Protein AF-A0AAN7SK79-F1 (afdb_monomer)

Secondary structure (DSSP, 8-state):
--------------S---SS-S-S-----S----TTGGG--HHHHHHHHHHHHHHHGGG-TT-HHHHHHHHHHHHHHTTT---HHHHHHHHHHHHHHHHHHHHHHHHHHHHHHHHHH--

Mean predicted aligned error: 14.05 Å

Foldseek 3Di:
DDDDDDDDDDDDDDDDDPDDDDDPPPPPPPDPPPVVPPDDDLVNLVVVLLVLQLVLLCPPPVHSVVSNVVSVVVCVVCVPPPDPVVSVVVSVVSVVVSVVSVVVVVVVVVVVVCVVPVD

Solvent-accessible surface area (backbone atoms only — not comparable to full-atom values): 7820 Å² total; per-residue (Å²): 139,81,92,84,84,84,86,82,87,81,88,89,84,84,84,87,84,81,85,84,81,84,77,89,75,76,74,76,81,66,78,76,70,68,90,74,63,90,76,64,49,73,68,56,51,53,53,50,52,53,52,51,51,58,60,65,32,61,79,37,90,88,39,41,67,59,47,52,52,53,52,51,52,57,54,60,74,53,66,85,67,80,54,68,68,60,50,50,54,52,50,55,51,50,56,50,52,52,51,52,54,52,50,51,51,52,51,53,51,50,56,55,51,50,66,72,74,68,117

pLDDT: mean 77.26, std 23.12, range [34.81, 97.0]

Structure (mmCIF, N/CA/C/O backbone):
data_AF-A0AAN7SK79-F1
#
_entry.id   AF-A0AAN7SK79-F1
#
loop_
_atom_site.group_PDB
_atom_site.id
_atom_site.type_symbol
_atom_site.label_atom_id
_atom_site.label_alt_id
_atom_site.label_comp_id
_atom_site.label_asym_id
_atom_site.label_entity_id
_atom_site.label_seq_id
_atom_site.pdbx_PDB_ins_code
_atom_site.Cartn_x
_atom_site.Cartn_y
_atom_site.Cartn_z
_atom_site.occupancy
_atom_site.B_iso_or_equiv
_atom_site.auth_seq_id
_atom_site.auth_comp_id
_atom_site.auth_asym_id
_atom_site.auth_atom_id
_atom_site.pdbx_PDB_model_num
ATOM 1 N N . MET A 1 1 ? 77.925 -2.998 3.442 1.00 38.41 1 MET A N 1
ATOM 2 C CA . MET A 1 1 ? 78.112 -1.979 4.506 1.00 38.41 1 MET A CA 1
ATOM 3 C C . MET A 1 1 ? 77.510 -0.685 3.973 1.00 38.41 1 MET A C 1
ATOM 5 O O . MET A 1 1 ? 77.890 -0.319 2.880 1.00 38.41 1 MET A O 1
ATOM 9 N N . LYS A 1 2 ? 76.540 0.014 4.558 1.00 40.06 2 LYS A N 1
ATOM 10 C CA . LYS A 1 2 ? 75.972 0.065 5.908 1.00 40.06 2 LYS A CA 1
ATOM 11 C C . LYS A 1 2 ? 74.471 0.361 5.774 1.00 40.06 2 LYS A C 1
ATOM 13 O O . LYS A 1 2 ? 74.083 1.243 5.019 1.00 40.06 2 LYS A O 1
ATOM 18 N N . LEU A 1 3 ? 73.669 -0.370 6.539 1.00 39.38 3 LEU A N 1
ATOM 19 C CA . LEU A 1 3 ? 72.366 0.079 7.021 1.00 39.38 3 LEU A CA 1
ATOM 20 C C . LEU A 1 3 ? 72.603 1.091 8.149 1.00 39.38 3 LEU A C 1
ATOM 22 O O . LEU A 1 3 ? 73.358 0.773 9.063 1.00 39.38 3 LEU A O 1
ATOM 26 N N . SER A 1 4 ? 71.965 2.260 8.080 1.00 38.22 4 SER A N 1
ATOM 27 C CA . SER A 1 4 ? 71.553 3.149 9.192 1.00 38.22 4 SER A CA 1
ATOM 28 C C . SER A 1 4 ? 71.163 4.491 8.557 1.00 38.22 4 SER A C 1
ATOM 30 O O . SER A 1 4 ? 71.870 4.944 7.668 1.00 38.22 4 SER A O 1
ATOM 32 N N . SER A 1 5 ? 70.147 5.260 8.918 1.00 45.03 5 SER A N 1
ATOM 33 C CA . SER A 1 5 ? 69.174 5.248 10.006 1.00 45.03 5 SER A CA 1
ATOM 34 C C . SER A 1 5 ? 68.442 6.585 9.860 1.00 45.03 5 SER A C 1
ATOM 36 O O . SER A 1 5 ? 69.101 7.623 9.892 1.00 45.03 5 SER A O 1
ATOM 38 N N . CYS A 1 6 ? 67.120 6.604 9.732 1.00 37.25 6 CYS A N 1
ATOM 39 C CA . CYS A 1 6 ? 66.351 7.792 10.101 1.00 37.25 6 CYS A CA 1
ATOM 40 C C . CYS A 1 6 ? 64.912 7.392 10.412 1.00 37.25 6 CYS A C 1
ATOM 42 O O . CYS A 1 6 ? 64.090 7.145 9.536 1.00 37.25 6 CYS A O 1
ATOM 44 N N . LEU A 1 7 ? 64.664 7.264 11.710 1.00 43.97 7 LEU A N 1
ATOM 45 C CA . LEU A 1 7 ? 63.347 7.249 12.317 1.00 43.97 7 LEU A CA 1
ATOM 46 C C . LEU A 1 7 ? 62.677 8.619 12.152 1.00 43.97 7 LEU A C 1
ATOM 48 O O . LEU A 1 7 ? 63.341 9.648 12.227 1.00 43.97 7 LEU A O 1
ATOM 52 N N . LYS A 1 8 ? 61.344 8.559 12.131 1.00 44.31 8 LYS A N 1
ATOM 53 C CA . LYS A 1 8 ? 60.365 9.604 12.462 1.00 44.31 8 LYS A CA 1
ATOM 54 C C . LYS A 1 8 ? 59.951 10.593 11.366 1.00 44.31 8 LYS A C 1
ATOM 56 O O . LYS A 1 8 ? 60.620 11.562 11.056 1.00 44.31 8 LYS A O 1
ATOM 61 N N . THR A 1 9 ? 58.695 10.362 10.972 1.00 42.91 9 THR A N 1
ATOM 62 C CA . THR A 1 9 ? 57.610 11.345 10.833 1.00 42.91 9 THR A CA 1
ATOM 63 C C . THR A 1 9 ? 57.780 12.453 9.805 1.00 42.91 9 THR A C 1
ATOM 65 O O . THR A 1 9 ? 58.517 13.405 10.020 1.00 42.91 9 THR A O 1
ATOM 68 N N . GLY A 1 10 ? 56.897 12.421 8.807 1.00 38.22 10 GLY A N 1
ATOM 69 C CA . GLY A 1 10 ? 56.354 13.642 8.226 1.00 38.22 10 GLY A CA 1
ATOM 70 C C . GLY A 1 10 ? 56.562 13.775 6.726 1.00 38.22 10 GLY A C 1
ATOM 71 O O . GLY A 1 10 ? 57.662 14.026 6.264 1.00 38.22 10 GLY A O 1
ATOM 72 N N . LEU A 1 11 ? 55.435 13.715 6.013 1.00 48.31 11 LEU A N 1
ATOM 73 C CA . LEU A 1 11 ? 55.116 14.618 4.908 1.00 48.31 11 LEU A CA 1
ATOM 74 C C . LEU A 1 11 ? 56.090 14.617 3.721 1.00 48.31 11 LEU A C 1
ATOM 76 O O . LEU A 1 11 ? 56.957 15.473 3.592 1.00 48.31 11 LEU A O 1
ATOM 80 N N . CYS A 1 12 ? 55.826 13.739 2.758 1.00 34.81 12 CYS A N 1
ATOM 81 C CA . CYS A 1 12 ? 56.177 13.999 1.364 1.00 34.81 12 CYS A CA 1
ATOM 82 C C . CYS A 1 12 ? 55.006 13.554 0.480 1.00 34.81 12 CYS A C 1
ATOM 84 O O . CYS A 1 12 ? 55.015 12.473 -0.089 1.00 34.81 12 CYS A O 1
ATOM 86 N N . ASN A 1 13 ? 53.968 14.388 0.406 1.00 39.56 13 ASN A N 1
ATOM 87 C CA . ASN A 1 13 ? 53.000 14.355 -0.686 1.00 39.56 13 ASN A CA 1
ATOM 88 C C . ASN A 1 13 ? 52.929 15.768 -1.259 1.00 39.56 13 ASN A C 1
ATOM 90 O O . ASN A 1 13 ? 52.515 16.704 -0.580 1.00 39.56 13 ASN A O 1
ATOM 94 N N . SER A 1 14 ? 53.356 15.907 -2.504 1.00 39.28 14 SER A N 1
ATOM 95 C CA . SER A 1 14 ? 53.185 17.096 -3.331 1.00 39.28 14 SER A CA 1
ATOM 96 C C . SER A 1 14 ? 52.960 16.602 -4.763 1.00 39.28 14 SER A C 1
ATOM 98 O O . SER A 1 14 ? 53.493 15.548 -5.112 1.00 39.28 14 SER A O 1
ATOM 100 N N . PRO A 1 15 ? 52.307 17.363 -5.647 1.00 48.56 15 PRO A N 1
ATOM 101 C CA . PRO A 1 15 ? 51.025 18.049 -5.488 1.00 48.56 15 PRO A CA 1
ATOM 102 C C . PRO A 1 15 ? 50.084 17.661 -6.652 1.00 48.56 15 PRO A C 1
ATOM 104 O O . PRO A 1 15 ? 50.538 17.479 -7.777 1.00 48.56 15 PRO A O 1
ATOM 107 N N . GLY A 1 16 ? 48.766 17.568 -6.436 1.00 41.44 16 GLY A N 1
ATOM 108 C CA . GLY A 1 16 ? 47.865 17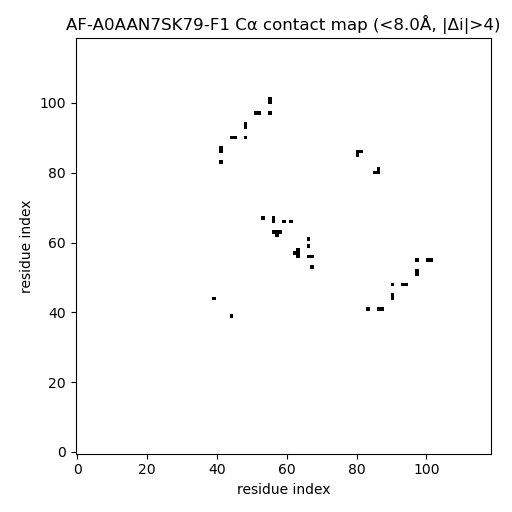.423 -7.593 1.00 41.44 16 GLY A CA 1
ATOM 109 C C . GLY A 1 16 ? 46.487 16.805 -7.404 1.00 41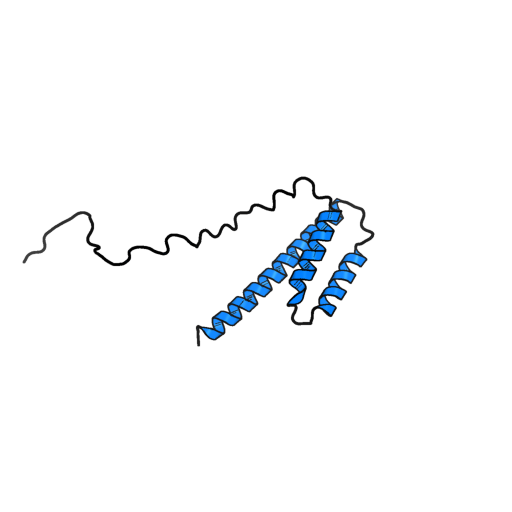.44 16 GLY A C 1
ATOM 110 O O . GLY A 1 16 ? 45.901 16.385 -8.392 1.00 41.44 16 GLY A O 1
ATOM 111 N N . THR A 1 17 ? 45.928 16.754 -6.198 1.00 46.41 17 THR A N 1
ATOM 112 C CA . THR A 1 17 ? 44.496 16.446 -6.019 1.00 46.41 17 THR A CA 1
ATOM 113 C C . THR A 1 17 ? 43.864 17.472 -5.089 1.00 46.41 17 THR A C 1
ATOM 115 O O . THR A 1 17 ? 43.407 17.192 -3.986 1.00 46.41 17 THR A O 1
ATOM 118 N N . SER A 1 18 ? 43.899 18.722 -5.552 1.00 43.31 18 SER A N 1
ATOM 119 C CA . SER A 1 18 ? 43.185 19.832 -4.937 1.00 43.31 18 SER A CA 1
ATOM 120 C C . SER A 1 18 ? 41.733 19.803 -5.403 1.00 43.31 18 SER A C 1
ATOM 122 O O . SER A 1 18 ? 41.458 20.008 -6.581 1.00 43.31 18 SER A O 1
ATOM 124 N N . LEU A 1 19 ? 40.849 19.578 -4.428 1.00 48.91 19 LEU A N 1
ATOM 125 C CA . LEU A 1 19 ? 39.438 19.957 -4.410 1.00 48.91 19 LEU A CA 1
ATOM 126 C C . LEU A 1 19 ? 38.566 19.234 -5.435 1.00 48.91 19 LEU A C 1
ATOM 128 O O . LEU A 1 19 ? 38.463 19.648 -6.572 1.00 48.91 19 LEU A O 1
ATOM 132 N N . TYR A 1 20 ? 37.927 18.149 -5.014 1.00 49.06 20 TYR A N 1
ATOM 133 C CA . TYR A 1 20 ? 36.470 17.986 -4.909 1.00 49.06 20 TYR A CA 1
ATOM 134 C C . TYR A 1 20 ? 36.229 16.564 -4.384 1.00 49.06 20 TYR A C 1
ATOM 136 O O . TYR A 1 20 ? 37.026 15.668 -4.631 1.00 49.06 20 TYR A O 1
ATOM 144 N N . PHE A 1 21 ? 35.133 16.365 -3.655 1.00 39.88 21 PHE A N 1
ATOM 145 C CA . PHE A 1 21 ? 34.717 15.108 -3.016 1.00 39.88 21 PHE A CA 1
ATOM 146 C C . PHE A 1 21 ? 35.312 14.783 -1.641 1.00 39.88 21 PHE A C 1
ATOM 148 O O . PHE A 1 21 ? 35.528 13.625 -1.294 1.00 39.88 21 PHE A O 1
ATOM 155 N N . HIS A 1 22 ? 35.400 15.784 -0.762 1.00 39.22 22 HIS A N 1
ATOM 156 C CA . HIS A 1 22 ? 35.031 15.492 0.622 1.00 39.22 22 HIS A CA 1
ATOM 157 C C . HIS A 1 22 ? 33.501 15.402 0.713 1.00 39.22 22 HIS A C 1
ATOM 159 O O . HIS A 1 22 ? 32.799 16.362 0.418 1.00 39.22 22 HIS A O 1
ATOM 165 N N . ASN A 1 23 ? 33.025 14.236 1.154 1.00 48.22 23 ASN A N 1
ATOM 166 C CA . ASN A 1 23 ? 31.729 14.011 1.797 1.00 48.22 23 ASN A CA 1
ATOM 167 C C . ASN A 1 23 ? 30.456 14.342 0.998 1.00 48.22 23 ASN A C 1
ATOM 169 O O . ASN A 1 23 ? 29.752 15.296 1.309 1.00 48.22 23 ASN A O 1
ATOM 173 N N . ILE A 1 24 ? 30.065 13.450 0.078 1.00 43.72 24 ILE A N 1
ATOM 174 C CA . ILE A 1 24 ? 28.657 13.346 -0.379 1.00 43.72 24 ILE A CA 1
ATOM 175 C C . ILE A 1 24 ? 27.993 12.024 0.043 1.00 43.72 24 ILE A C 1
ATOM 177 O O . ILE A 1 24 ? 26.921 11.671 -0.431 1.00 43.72 24 ILE A O 1
ATOM 181 N N . TYR A 1 25 ? 28.608 11.295 0.976 1.00 42.50 25 TYR A N 1
ATOM 182 C CA . TYR A 1 25 ? 27.983 10.153 1.644 1.00 42.50 25 TYR A CA 1
ATOM 183 C C . TYR A 1 25 ? 27.883 10.394 3.150 1.00 42.50 25 TYR A C 1
ATOM 185 O O . TYR A 1 25 ? 28.168 9.519 3.958 1.00 42.50 25 TYR A O 1
ATOM 193 N N . GLN A 1 26 ? 27.401 11.576 3.539 1.00 36.09 26 GLN A N 1
ATOM 194 C CA . GLN A 1 26 ? 26.522 11.614 4.703 1.00 36.09 26 GLN A CA 1
ATOM 195 C C . GLN A 1 26 ? 25.152 11.132 4.238 1.00 36.09 26 GLN A C 1
ATOM 197 O O . GLN A 1 26 ? 24.277 11.907 3.860 1.00 36.09 26 GLN A O 1
ATOM 202 N N . VAL A 1 27 ? 24.994 9.810 4.220 1.00 48.47 27 VAL A N 1
ATOM 203 C CA . VAL A 1 27 ? 23.688 9.170 4.126 1.00 48.47 27 VAL A CA 1
ATOM 204 C C . VAL A 1 27 ? 22.996 9.412 5.465 1.00 48.47 27 VAL A C 1
ATOM 206 O O . VAL A 1 27 ? 23.033 8.594 6.380 1.00 48.47 27 VAL A O 1
ATOM 209 N N . GLN A 1 28 ? 22.390 10.588 5.590 1.00 43.81 28 GLN A N 1
ATOM 210 C CA . GLN A 1 28 ? 21.313 10.844 6.534 1.00 43.81 28 GLN A CA 1
ATOM 211 C C . GLN A 1 28 ? 20.113 9.975 6.121 1.00 43.81 28 GLN A C 1
ATOM 213 O O . GLN A 1 28 ? 19.190 10.424 5.455 1.00 43.81 28 GLN A O 1
ATOM 218 N N . TYR A 1 29 ? 20.144 8.703 6.519 1.00 48.16 29 TYR A N 1
ATOM 219 C CA . TYR A 1 29 ? 18.936 7.969 6.902 1.00 48.16 29 TYR A CA 1
ATOM 220 C C . TYR A 1 29 ? 18.965 7.735 8.414 1.00 48.16 29 TYR A C 1
ATOM 222 O O . TYR A 1 29 ? 18.669 6.651 8.900 1.00 48.16 29 TYR A O 1
ATOM 230 N N . ASN A 1 30 ? 19.316 8.777 9.168 1.00 53.56 30 ASN A N 1
ATOM 231 C CA . ASN A 1 30 ? 18.731 8.967 10.483 1.00 53.56 30 ASN A CA 1
ATOM 232 C C . ASN A 1 30 ? 17.643 10.024 10.321 1.00 53.56 30 ASN A C 1
ATOM 234 O O . ASN A 1 30 ? 17.877 11.123 9.834 1.00 53.56 30 ASN A O 1
ATOM 238 N N . GLN A 1 31 ? 16.434 9.583 10.630 1.00 53.28 31 GLN A N 1
ATOM 239 C CA . GLN A 1 31 ? 15.153 10.244 10.452 1.00 53.28 31 GLN A CA 1
ATOM 240 C C . GLN A 1 31 ? 15.174 11.710 10.938 1.00 53.28 31 GLN A C 1
ATOM 242 O O . GLN A 1 31 ? 15.643 11.982 12.042 1.00 53.28 31 GLN A O 1
ATOM 247 N N . PRO A 1 32 ? 14.517 12.623 10.211 1.00 40.66 32 PRO A N 1
ATOM 248 C CA . PRO A 1 32 ? 13.305 13.164 10.801 1.00 40.66 32 PRO A CA 1
ATOM 249 C C . PRO A 1 32 ? 12.124 12.556 10.069 1.00 40.66 32 PRO A C 1
ATOM 251 O O . PRO A 1 32 ? 11.778 12.921 8.946 1.00 40.66 32 PRO A O 1
ATOM 254 N N . ILE A 1 33 ? 11.484 11.613 10.755 1.00 53.72 33 ILE A N 1
ATOM 255 C CA . ILE A 1 33 ? 10.076 11.325 10.551 1.00 53.72 33 ILE A CA 1
ATOM 256 C C . ILE A 1 33 ? 9.422 12.703 10.537 1.00 53.72 33 ILE A C 1
ATOM 258 O O . ILE A 1 33 ? 9.607 13.453 11.495 1.00 53.72 33 ILE A O 1
ATOM 262 N N . ASN A 1 34 ? 8.787 13.070 9.422 1.00 47.88 34 ASN A N 1
ATOM 263 C CA . ASN A 1 34 ? 8.137 14.363 9.241 1.00 47.88 34 ASN A CA 1
ATOM 264 C C . ASN A 1 34 ? 7.476 14.787 10.562 1.00 47.88 34 ASN A C 1
ATOM 266 O O . ASN A 1 34 ? 6.512 14.161 11.006 1.00 47.88 34 ASN A O 1
ATOM 270 N N . PHE A 1 35 ? 8.011 15.829 11.200 1.00 52.66 35 PHE A N 1
ATOM 271 C CA . PHE A 1 35 ? 7.580 16.376 12.491 1.00 52.66 35 PHE A CA 1
ATOM 272 C C . PHE A 1 35 ? 6.209 17.089 12.379 1.00 52.66 35 PHE A C 1
ATOM 274 O O . PHE A 1 35 ? 5.914 18.042 13.082 1.00 52.66 35 PHE A O 1
ATOM 281 N N . GLY A 1 36 ? 5.343 16.626 11.471 1.00 48.62 36 GLY A N 1
ATOM 282 C CA . GLY A 1 36 ? 3.900 16.880 11.464 1.00 48.62 36 GLY A CA 1
ATOM 283 C C . GLY A 1 36 ? 3.095 15.733 12.094 1.00 48.62 36 GLY A C 1
ATOM 284 O O . GLY A 1 36 ? 1.869 15.748 12.060 1.00 48.62 36 GLY A O 1
ATOM 285 N N . LEU A 1 37 ? 3.770 14.715 12.640 1.00 50.47 37 LEU A N 1
ATOM 286 C CA . LEU A 1 37 ? 3.175 13.477 13.153 1.00 50.47 37 LEU A CA 1
ATOM 287 C C . LEU A 1 37 ? 2.739 13.517 14.624 1.00 50.47 37 LEU A C 1
ATOM 289 O O . LEU A 1 37 ? 2.262 12.502 15.121 1.00 50.47 37 LEU A O 1
ATOM 293 N N . LEU A 1 38 ? 2.852 14.650 15.323 1.00 54.56 38 LEU A N 1
ATOM 294 C CA . LEU A 1 38 ? 2.504 14.689 16.749 1.00 54.56 38 LEU A CA 1
ATOM 295 C C . LEU A 1 38 ? 0.994 14.677 17.044 1.00 54.56 38 LEU A C 1
ATOM 297 O O . LEU A 1 38 ? 0.630 14.466 18.193 1.00 54.56 38 LEU A O 1
ATOM 301 N N . THR A 1 39 ? 0.110 14.788 16.045 1.00 60.62 39 THR A N 1
ATOM 302 C CA . THR A 1 39 ? -1.348 14.612 16.232 1.00 60.62 39 THR A CA 1
ATOM 303 C C . THR A 1 39 ? -2.074 14.124 14.966 1.00 60.62 39 THR A C 1
ATOM 305 O O . THR A 1 39 ? -3.196 14.541 14.681 1.00 60.62 39 THR A O 1
ATOM 308 N N . MET A 1 40 ? -1.472 13.237 14.163 1.00 71.38 40 MET A N 1
ATOM 309 C CA . MET A 1 40 ? -2.213 12.657 13.030 1.00 71.38 40 MET A CA 1
ATOM 310 C C . MET A 1 40 ? -3.266 11.669 13.546 1.00 71.38 40 MET A C 1
ATOM 312 O O . MET A 1 40 ? -2.938 10.660 14.167 1.00 71.38 40 MET A O 1
ATOM 316 N N . SER A 1 41 ? -4.537 11.944 13.256 1.00 90.12 41 SER A N 1
ATOM 317 C CA . SER A 1 41 ? -5.636 11.007 13.502 1.00 90.12 41 SER A CA 1
ATOM 318 C C . SER A 1 41 ? -5.365 9.681 12.784 1.00 90.12 41 SER A C 1
ATOM 320 O O . SER A 1 41 ? -4.869 9.678 11.654 1.00 90.12 41 SER A O 1
ATOM 322 N N . GLN A 1 42 ? -5.785 8.554 13.371 1.00 89.25 42 GLN A N 1
ATOM 323 C CA . GLN A 1 42 ? -5.722 7.235 12.723 1.00 89.25 42 GLN A CA 1
ATOM 324 C C . GLN A 1 42 ? -6.310 7.259 11.301 1.00 89.25 42 GLN A C 1
ATOM 326 O O . GLN A 1 42 ? -5.781 6.631 10.386 1.00 89.25 42 GLN A O 1
ATOM 331 N N . ARG A 1 43 ? -7.353 8.068 11.064 1.00 90.81 43 ARG A N 1
ATOM 332 C CA . ARG A 1 43 ? -7.923 8.248 9.719 1.00 90.81 43 ARG A CA 1
ATOM 333 C C . ARG A 1 43 ? -6.930 8.874 8.739 1.00 90.81 43 ARG A C 1
ATOM 335 O O . ARG A 1 43 ? -6.838 8.431 7.598 1.00 90.81 43 ARG A O 1
ATOM 342 N N . GLN A 1 44 ? -6.184 9.892 9.164 1.00 92.19 44 GLN A N 1
ATOM 343 C CA . GLN A 1 44 ? -5.183 10.557 8.323 1.00 92.19 44 GLN A CA 1
ATOM 344 C C . GLN A 1 44 ? -4.018 9.619 7.998 1.00 92.19 44 GLN A C 1
ATOM 346 O O . GLN A 1 44 ? -3.555 9.599 6.855 1.00 92.19 44 GLN A O 1
ATOM 351 N N . GLN A 1 45 ? -3.592 8.803 8.967 1.00 91.94 45 GLN A N 1
ATOM 352 C CA . GLN A 1 45 ? -2.566 7.779 8.757 1.00 91.94 45 GLN A CA 1
ATOM 353 C C . GLN A 1 45 ? -3.006 6.767 7.692 1.00 91.94 45 GLN A C 1
ATOM 355 O O . GLN A 1 45 ? -2.284 6.545 6.721 1.00 91.94 45 GLN A O 1
ATOM 360 N N . VAL A 1 46 ? -4.231 6.240 7.796 1.00 93.81 46 VAL A N 1
ATOM 361 C CA . VAL A 1 46 ? -4.807 5.308 6.808 1.00 93.81 46 VAL A CA 1
ATOM 362 C C . VAL A 1 46 ? -4.886 5.934 5.411 1.00 93.81 46 VAL A C 1
ATOM 364 O O . VAL A 1 46 ? -4.503 5.301 4.426 1.00 93.81 46 VAL A O 1
ATOM 367 N N . VAL A 1 47 ? -5.344 7.186 5.302 1.00 93.62 47 VAL A N 1
ATOM 368 C CA . VAL A 1 47 ? -5.434 7.894 4.010 1.00 93.62 47 VAL A CA 1
ATOM 369 C C . VAL A 1 47 ? -4.053 8.107 3.394 1.00 93.62 47 VAL A C 1
ATOM 371 O O . VAL A 1 47 ? -3.880 7.939 2.185 1.00 93.62 47 VAL A O 1
ATOM 374 N N . THR A 1 48 ? -3.070 8.469 4.214 1.00 93.94 48 THR A N 1
ATOM 375 C CA . THR A 1 48 ? -1.686 8.664 3.768 1.00 93.94 48 THR A CA 1
ATOM 376 C C . THR A 1 48 ? -1.107 7.352 3.262 1.00 93.94 48 THR A C 1
ATOM 378 O O . THR A 1 48 ? -0.645 7.290 2.124 1.00 93.94 48 THR A O 1
ATOM 381 N N . LEU A 1 49 ? -1.241 6.282 4.046 1.00 95.38 49 LEU A N 1
ATOM 382 C CA . LEU A 1 49 ? -0.810 4.937 3.682 1.00 95.38 49 LEU A CA 1
ATOM 383 C C . LEU A 1 49 ? -1.422 4.480 2.347 1.00 95.38 49 LEU A C 1
ATOM 385 O O . LEU A 1 49 ? -0.709 3.988 1.471 1.00 95.38 49 LEU A O 1
ATOM 389 N N . TYR A 1 50 ? -2.725 4.699 2.152 1.00 95.50 50 TYR A N 1
ATOM 390 C CA . TYR A 1 50 ? -3.420 4.363 0.907 1.00 95.50 50 TYR A CA 1
ATOM 391 C C . TYR A 1 50 ? -2.837 5.105 -0.307 1.00 95.50 50 TYR A C 1
ATOM 393 O O . TYR A 1 50 ? -2.595 4.502 -1.356 1.00 95.50 50 TYR A O 1
ATOM 401 N N . LYS A 1 51 ? -2.568 6.411 -0.170 1.00 95.25 51 LYS A N 1
ATOM 402 C CA . LYS A 1 51 ? -1.962 7.226 -1.236 1.00 95.25 51 LYS A CA 1
ATOM 403 C C . LYS A 1 51 ? -0.532 6.785 -1.546 1.00 95.25 51 LYS A C 1
ATOM 405 O O . LYS A 1 51 ? -0.190 6.654 -2.721 1.00 95.25 51 LYS A O 1
ATOM 410 N N . THR A 1 52 ? 0.270 6.518 -0.518 1.00 94.44 52 THR A N 1
ATOM 411 C CA . THR A 1 52 ? 1.650 6.035 -0.665 1.00 94.44 52 THR A CA 1
ATOM 412 C C . THR A 1 52 ? 1.686 4.706 -1.411 1.00 94.44 52 THR A C 1
ATOM 414 O O . THR A 1 52 ? 2.397 4.575 -2.406 1.00 94.44 52 THR A O 1
ATOM 417 N N . LEU A 1 53 ? 0.856 3.740 -1.013 1.00 94.56 53 LEU A N 1
ATOM 418 C CA . LEU A 1 53 ? 0.786 2.447 -1.692 1.00 94.56 53 LEU A CA 1
ATOM 419 C C . LEU A 1 53 ? 0.322 2.580 -3.153 1.00 94.56 53 LEU A C 1
ATOM 421 O O . LEU A 1 53 ? 0.879 1.924 -4.031 1.00 94.56 53 LEU A O 1
ATOM 425 N N . LEU A 1 54 ? -0.650 3.451 -3.453 1.00 94.75 54 LEU A N 1
ATOM 426 C CA . LEU A 1 54 ? -1.053 3.717 -4.841 1.00 94.75 54 LEU A CA 1
ATOM 427 C C . LEU A 1 54 ? 0.063 4.345 -5.680 1.00 94.75 54 LEU A C 1
ATOM 429 O O . LEU A 1 54 ? 0.109 4.106 -6.885 1.00 94.75 54 LEU A O 1
ATOM 433 N N . HIS A 1 55 ? 0.929 5.158 -5.079 1.00 92.62 55 HIS A N 1
ATOM 434 C CA . HIS A 1 55 ? 2.083 5.719 -5.772 1.00 92.62 55 HIS A CA 1
ATOM 435 C C . HIS A 1 55 ? 3.097 4.623 -6.122 1.00 92.62 55 HIS A C 1
ATOM 437 O O . HIS A 1 55 ? 3.481 4.501 -7.284 1.00 92.62 55 HIS A O 1
ATOM 443 N N . LEU A 1 56 ? 3.449 3.780 -5.147 1.00 91.69 56 LEU A N 1
ATOM 444 C CA . LEU A 1 56 ? 4.396 2.673 -5.326 1.00 91.69 56 LEU A CA 1
ATOM 445 C C . LEU A 1 56 ? 3.887 1.604 -6.303 1.00 91.69 56 LEU A C 1
ATOM 447 O O . LEU A 1 56 ? 4.664 1.000 -7.037 1.00 91.69 56 LEU A O 1
ATOM 451 N N . GLY A 1 57 ? 2.572 1.390 -6.354 1.00 92.06 57 GLY A N 1
ATOM 452 C CA . GLY A 1 57 ? 1.948 0.407 -7.237 1.00 92.06 57 GLY A CA 1
ATOM 453 C C . GLY A 1 57 ? 2.008 0.730 -8.735 1.00 92.06 57 GLY A C 1
ATOM 454 O O . GLY A 1 57 ? 1.635 -0.126 -9.536 1.00 92.06 57 GLY A O 1
ATOM 455 N N . LYS A 1 58 ? 2.441 1.932 -9.146 1.00 91.19 58 LYS A N 1
ATOM 456 C CA . LYS A 1 58 ? 2.489 2.329 -10.569 1.00 91.19 58 LYS A CA 1
ATOM 457 C C . LYS A 1 58 ? 3.449 1.475 -11.397 1.00 91.19 58 LYS A C 1
ATOM 459 O O . LYS A 1 58 ? 3.115 1.117 -12.520 1.00 91.19 58 LYS A O 1
ATOM 464 N N . ASP A 1 59 ? 4.579 1.090 -10.813 1.00 86.94 59 ASP A N 1
ATOM 465 C CA . ASP A 1 59 ? 5.617 0.290 -11.477 1.00 86.94 59 ASP A CA 1
ATOM 466 C C . ASP A 1 59 ? 5.441 -1.225 -11.256 1.00 86.94 59 ASP A C 1
ATOM 468 O O . ASP A 1 59 ? 6.377 -2.015 -11.439 1.00 86.94 59 ASP A O 1
ATOM 472 N N . TRP A 1 60 ? 4.247 -1.650 -10.829 1.00 89.38 60 TRP A N 1
ATOM 473 C CA . TRP A 1 60 ? 3.960 -3.049 -10.537 1.00 89.38 60 TRP A CA 1
ATOM 474 C C . TRP A 1 60 ? 3.981 -3.905 -11.818 1.00 89.38 60 TRP A C 1
ATOM 476 O O . TRP A 1 60 ? 3.275 -3.586 -12.776 1.00 89.38 60 TRP A O 1
ATOM 486 N N . PRO A 1 61 ? 4.721 -5.034 -11.853 1.00 89.50 61 PRO A N 1
ATOM 487 C CA . PRO A 1 61 ? 4.940 -5.802 -13.083 1.00 89.50 61 PRO A CA 1
ATOM 488 C C . PRO A 1 61 ? 3.665 -6.404 -13.687 1.00 89.50 61 PRO A C 1
ATOM 490 O O . PRO A 1 61 ? 3.606 -6.593 -14.895 1.00 89.50 61 PRO A O 1
ATOM 493 N N . ALA A 1 62 ? 2.645 -6.696 -12.874 1.00 89.31 62 ALA A N 1
ATOM 494 C CA . ALA A 1 62 ? 1.366 -7.229 -13.357 1.00 89.31 62 ALA A CA 1
ATOM 495 C C . ALA A 1 62 ? 0.374 -6.134 -13.805 1.00 89.31 62 ALA A C 1
ATOM 497 O O . ALA A 1 62 ? -0.759 -6.443 -14.158 1.00 89.31 62 ALA A O 1
ATOM 498 N N . GLY A 1 63 ? 0.772 -4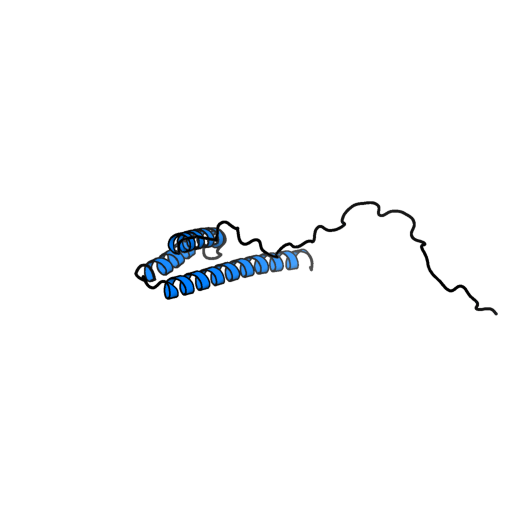.860 -13.755 1.00 92.88 63 GLY A N 1
ATOM 499 C CA . GLY A 1 63 ? -0.071 -3.724 -14.111 1.00 92.88 63 GLY A CA 1
ATOM 500 C C . GLY A 1 63 ? -0.713 -3.025 -12.910 1.00 92.88 63 GLY A C 1
ATOM 501 O O . GLY A 1 63 ? -1.034 -3.631 -11.880 1.00 92.88 63 GLY A O 1
ATOM 502 N N . TYR A 1 64 ? -0.914 -1.716 -13.075 1.00 94.19 64 TYR A N 1
ATOM 503 C CA . TYR A 1 64 ? -1.415 -0.818 -12.034 1.00 94.19 64 TYR A CA 1
ATOM 504 C C . TYR A 1 64 ? -2.850 -1.141 -11.595 1.00 94.19 64 TYR A C 1
ATOM 506 O O . TYR A 1 64 ? -3.167 -1.108 -10.407 1.00 94.19 64 TYR A O 1
ATOM 514 N N . GLU A 1 65 ? -3.725 -1.494 -12.536 1.00 94.44 65 GLU A N 1
ATOM 515 C CA . GLU A 1 65 ? -5.149 -1.714 -12.265 1.00 94.44 65 GLU A CA 1
ATOM 516 C C . GLU A 1 65 ? -5.404 -2.941 -11.379 1.00 94.44 65 GLU A C 1
ATOM 518 O O . GLU A 1 65 ? -6.215 -2.891 -10.446 1.00 94.44 65 GLU A O 1
ATOM 523 N N . LEU A 1 66 ? -4.642 -4.020 -11.594 1.00 94.50 66 LEU A N 1
ATOM 524 C CA . LEU A 1 66 ? -4.702 -5.213 -10.750 1.00 94.50 66 LEU A CA 1
ATOM 525 C C . LEU A 1 66 ? -4.237 -4.905 -9.325 1.00 94.50 66 LEU A C 1
ATOM 527 O O . LEU A 1 66 ? -4.881 -5.330 -8.362 1.00 94.50 66 LEU A O 1
ATOM 531 N N . PHE A 1 67 ? -3.146 -4.146 -9.181 1.00 95.25 67 PHE A N 1
ATOM 532 C CA . PHE A 1 67 ? -2.643 -3.727 -7.873 1.00 95.25 67 PHE A CA 1
ATOM 533 C C . PHE A 1 67 ? -3.663 -2.844 -7.149 1.00 95.25 67 PHE A C 1
ATOM 535 O O . PHE A 1 67 ? -4.042 -3.140 -6.015 1.00 95.25 67 PHE A O 1
ATOM 542 N N . ARG A 1 68 ? -4.180 -1.815 -7.833 1.00 95.44 68 ARG A N 1
ATOM 543 C CA . ARG A 1 68 ? -5.204 -0.906 -7.307 1.00 95.44 68 ARG A CA 1
A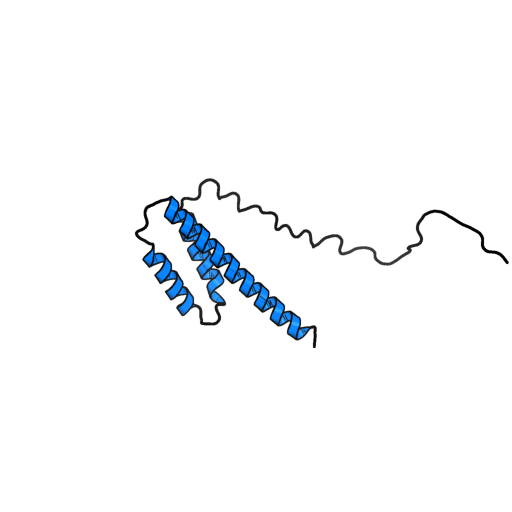TOM 544 C C . ARG A 1 68 ? -6.442 -1.667 -6.838 1.00 95.44 68 ARG A C 1
ATOM 546 O O . ARG A 1 68 ? -6.923 -1.414 -5.737 1.00 95.44 68 ARG A O 1
ATOM 553 N N . THR A 1 69 ? -6.931 -2.616 -7.633 1.00 96.50 69 THR A N 1
ATOM 554 C CA . THR A 1 69 ? -8.109 -3.424 -7.288 1.00 96.50 69 THR A CA 1
ATOM 555 C C . THR A 1 69 ? -7.861 -4.294 -6.057 1.00 96.50 69 THR A C 1
ATOM 557 O O . THR A 1 69 ? -8.708 -4.353 -5.165 1.00 96.50 69 THR A O 1
ATOM 560 N N . LYS A 1 70 ? -6.700 -4.957 -5.969 1.00 95.06 70 LYS A N 1
ATOM 561 C CA . LYS A 1 70 ? -6.328 -5.784 -4.806 1.00 95.06 70 LYS A CA 1
ATOM 562 C C . LYS A 1 70 ? -6.184 -4.951 -3.536 1.00 95.06 70 LYS A C 1
ATOM 564 O O . LYS A 1 70 ? -6.722 -5.326 -2.496 1.00 95.06 70 LYS A O 1
ATOM 569 N N . LEU A 1 71 ? -5.511 -3.810 -3.646 1.00 95.62 71 LEU A N 1
ATOM 570 C CA . LEU A 1 71 ? -5.340 -2.864 -2.555 1.00 95.62 71 LEU A CA 1
ATOM 571 C C . LEU A 1 71 ? -6.705 -2.369 -2.075 1.00 95.62 71 LEU A C 1
ATOM 573 O O . LEU A 1 71 ? -7.026 -2.508 -0.900 1.00 95.62 71 LEU A O 1
ATOM 577 N N . HIS A 1 72 ? -7.555 -1.883 -2.981 1.00 95.75 72 HIS A N 1
ATOM 578 C CA . HIS A 1 72 ? -8.887 -1.402 -2.622 1.00 95.75 72 HIS A CA 1
ATOM 579 C C . HIS A 1 72 ? -9.724 -2.482 -1.917 1.00 95.75 72 HIS A C 1
ATOM 581 O O . HIS A 1 72 ? -10.290 -2.219 -0.858 1.00 95.75 72 HIS A O 1
ATOM 587 N N . LYS A 1 73 ? -9.725 -3.722 -2.428 1.00 97.00 73 LYS A N 1
ATOM 588 C CA . LYS A 1 73 ? -10.397 -4.864 -1.781 1.00 97.00 73 LYS A CA 1
ATOM 589 C C . LYS A 1 73 ? -9.906 -5.100 -0.347 1.00 97.00 73 LYS A C 1
ATOM 591 O O . LYS A 1 73 ? -10.725 -5.364 0.531 1.00 97.00 73 LYS A O 1
ATOM 596 N N . ALA A 1 74 ? -8.602 -4.981 -0.090 1.00 95.50 74 ALA A N 1
ATOM 597 C CA . ALA A 1 74 ? -8.036 -5.159 1.248 1.00 95.50 74 ALA A CA 1
ATOM 598 C C . ALA A 1 74 ? -8.486 -4.066 2.234 1.00 95.50 74 ALA A C 1
ATOM 600 O O . ALA A 1 74 ? -8.808 -4.375 3.381 1.00 95.50 74 ALA A O 1
ATOM 601 N N . PHE A 1 75 ? -8.562 -2.805 1.796 1.00 95.38 75 PHE A N 1
ATOM 602 C CA . PHE A 1 75 ? -9.057 -1.711 2.642 1.00 95.38 75 PHE A CA 1
ATOM 603 C C . PHE A 1 75 ? -10.569 -1.818 2.886 1.00 95.38 75 PHE A C 1
ATOM 605 O O . PHE A 1 75 ? -11.011 -1.650 4.018 1.00 95.38 75 PHE A O 1
ATOM 612 N N . ILE A 1 76 ? -11.357 -2.183 1.868 1.00 96.25 76 ILE A N 1
ATOM 613 C CA . ILE A 1 76 ? -12.807 -2.397 2.015 1.00 96.25 76 ILE A CA 1
ATOM 614 C C . ILE A 1 76 ? -13.114 -3.541 2.984 1.00 96.25 76 ILE A C 1
ATOM 616 O O . ILE A 1 76 ? -14.035 -3.416 3.787 1.00 96.25 76 ILE A O 1
ATOM 620 N N . LYS A 1 77 ? -12.325 -4.623 2.969 1.00 95.75 77 LYS A N 1
ATOM 621 C CA . LYS A 1 77 ? -12.485 -5.743 3.910 1.00 95.75 77 LYS A CA 1
ATOM 622 C C . LYS A 1 77 ? -12.347 -5.315 5.379 1.00 95.75 77 LYS A C 1
ATOM 624 O O . LYS A 1 77 ? -12.962 -5.929 6.240 1.00 95.75 77 LYS A O 1
ATOM 629 N N . ASN A 1 78 ? -11.554 -4.280 5.660 1.00 93.69 78 ASN A N 1
ATOM 630 C CA . ASN A 1 78 ? -11.274 -3.804 7.018 1.00 93.69 78 ASN A CA 1
ATOM 631 C C . ASN A 1 78 ? -12.036 -2.515 7.385 1.00 93.69 78 ASN A C 1
ATOM 633 O O . ASN A 1 78 ? -11.735 -1.907 8.409 1.00 93.69 78 ASN A O 1
ATOM 637 N N . LYS A 1 79 ? -13.009 -2.080 6.572 1.00 92.88 79 LYS A N 1
ATOM 638 C CA . LYS A 1 79 ? -13.714 -0.798 6.761 1.00 92.88 79 LYS A CA 1
ATOM 639 C C . LYS A 1 79 ? -14.514 -0.716 8.071 1.00 92.88 79 LYS A C 1
ATOM 641 O O . LYS A 1 79 ? -14.680 0.373 8.604 1.00 92.88 79 LYS A O 1
ATOM 646 N N . ASP A 1 80 ? -15.004 -1.856 8.560 1.00 94.12 80 ASP A N 1
ATOM 647 C CA . ASP A 1 80 ? -15.906 -1.949 9.717 1.00 94.12 80 ASP A CA 1
ATOM 648 C C . ASP A 1 80 ? -15.140 -2.114 11.049 1.00 94.12 80 ASP A C 1
ATOM 650 O O . ASP A 1 80 ? -15.734 -2.324 12.105 1.00 94.12 80 ASP A O 1
ATOM 654 N N . VAL A 1 81 ? -13.802 -2.048 11.018 1.00 93.56 81 VAL A N 1
ATOM 655 C CA . VAL A 1 81 ? -12.961 -2.160 12.216 1.00 93.56 81 VAL A CA 1
ATOM 656 C C . VAL A 1 81 ? -12.937 -0.819 12.952 1.00 93.56 81 VAL A C 1
ATOM 658 O O . VAL A 1 81 ? -12.335 0.141 12.482 1.00 93.56 81 VAL A O 1
ATOM 661 N N . THR A 1 82 ? -13.559 -0.776 14.131 1.00 93.31 82 THR A N 1
ATOM 662 C CA . THR A 1 82 ? -13.641 0.433 14.980 1.00 93.31 82 THR A CA 1
ATOM 663 C C . THR A 1 82 ? -12.614 0.443 16.116 1.00 93.31 82 THR A C 1
ATOM 665 O O . THR A 1 82 ? -12.348 1.485 16.707 1.00 93.31 82 THR A O 1
ATOM 668 N N . ASP A 1 83 ? -12.032 -0.714 16.437 1.00 95.38 83 ASP A N 1
ATOM 669 C CA . ASP A 1 83 ? -11.097 -0.854 17.552 1.00 95.38 83 ASP A CA 1
ATOM 670 C C . ASP A 1 83 ? -9.748 -0.162 17.256 1.00 95.38 83 ASP A C 1
ATOM 672 O O . ASP A 1 83 ? -9.102 -0.490 16.251 1.00 95.38 83 ASP A O 1
ATOM 676 N N . PRO A 1 84 ? -9.294 0.772 18.114 1.00 92.31 84 PRO A N 1
ATOM 677 C CA . PRO A 1 84 ? -8.124 1.597 17.832 1.00 92.31 84 PRO A CA 1
ATOM 678 C C . PRO A 1 84 ? -6.819 0.795 17.801 1.00 92.31 84 PRO A C 1
ATOM 680 O O . PRO A 1 84 ? -5.936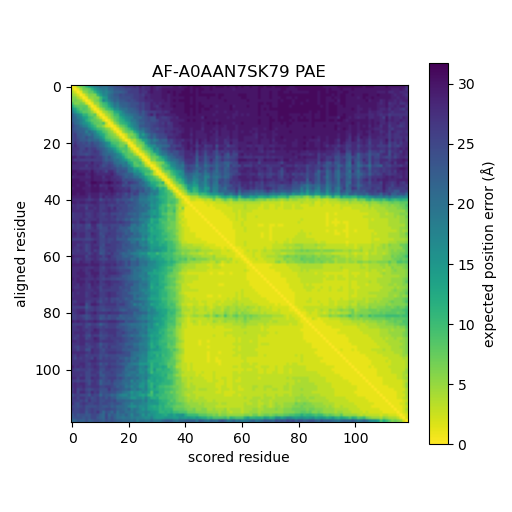 1.118 17.003 1.00 92.31 84 PRO A O 1
ATOM 683 N N . GLU A 1 85 ? -6.682 -0.260 18.608 1.00 94.31 85 GLU A N 1
ATOM 684 C CA . GLU A 1 85 ? -5.475 -1.093 18.608 1.00 94.31 85 GLU A CA 1
ATOM 685 C C . GLU A 1 85 ? -5.376 -1.934 17.336 1.00 94.31 85 GLU A C 1
ATOM 687 O O . GLU A 1 85 ? -4.300 -2.061 16.741 1.00 94.31 85 GLU A O 1
ATOM 692 N N . LYS A 1 86 ? -6.501 -2.499 16.882 1.00 94.62 86 LYS A N 1
ATOM 693 C CA . LYS A 1 86 ? -6.554 -3.242 15.615 1.00 94.62 86 LYS A CA 1
ATOM 694 C C . LYS A 1 86 ? -6.239 -2.342 14.427 1.00 94.62 86 LYS A C 1
ATOM 696 O O . LYS A 1 86 ? -5.482 -2.763 13.551 1.00 94.62 86 LYS A O 1
ATOM 701 N N . ILE A 1 87 ? -6.764 -1.115 14.405 1.00 93.31 87 ILE A N 1
ATOM 702 C CA . ILE A 1 87 ? -6.446 -0.134 13.357 1.00 93.31 87 ILE A CA 1
ATOM 703 C C . ILE A 1 87 ? -4.940 0.132 13.331 1.00 93.31 87 ILE A C 1
ATOM 705 O O . ILE A 1 87 ? -4.330 0.064 12.264 1.00 93.31 87 ILE A O 1
ATOM 709 N N . GLN A 1 88 ? -4.322 0.344 14.495 1.00 93.31 88 GLN A N 1
ATOM 710 C CA . GLN A 1 88 ? -2.883 0.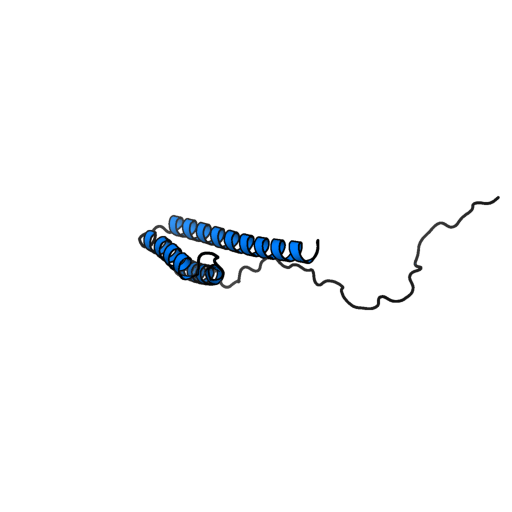582 14.571 1.00 93.31 88 GLN A CA 1
ATOM 711 C C . GLN A 1 88 ? -2.074 -0.603 14.029 1.00 93.31 88 GLN A C 1
ATOM 713 O O . GLN A 1 88 ? -1.165 -0.410 13.223 1.00 93.31 88 GLN A O 1
ATOM 718 N N . LYS A 1 89 ? -2.442 -1.838 14.396 1.00 94.88 89 LYS A N 1
ATOM 719 C CA . LYS A 1 89 ? -1.794 -3.057 13.876 1.00 94.88 89 LYS A CA 1
ATOM 720 C C . LYS A 1 89 ? -1.903 -3.160 12.352 1.00 94.88 89 LYS A C 1
ATOM 722 O O . LYS A 1 89 ? -0.927 -3.515 11.692 1.00 94.88 89 LYS A O 1
ATOM 727 N N . LEU A 1 90 ? -3.063 -2.827 11.783 1.00 95.25 90 LEU A N 1
ATOM 728 C CA . LEU A 1 90 ? -3.273 -2.820 10.331 1.00 95.25 90 LEU A CA 1
ATOM 729 C C . LEU A 1 90 ? -2.445 -1.738 9.628 1.00 95.25 90 LEU A C 1
ATOM 731 O O . LEU A 1 90 ? -1.902 -1.997 8.553 1.00 95.25 90 LEU A O 1
ATOM 735 N N . ILE A 1 91 ? -2.316 -0.554 10.233 1.00 94.50 91 ILE A N 1
ATOM 736 C CA . ILE A 1 91 ? -1.459 0.523 9.719 1.00 94.50 91 ILE A CA 1
ATOM 737 C C . ILE A 1 91 ? -0.001 0.056 9.692 1.00 94.50 91 ILE A C 1
ATOM 739 O O . ILE A 1 91 ? 0.624 0.103 8.634 1.00 94.50 91 ILE A O 1
ATOM 743 N N . THR A 1 92 ? 0.510 -0.484 10.802 1.00 94.94 92 THR A N 1
ATOM 744 C CA . THR A 1 92 ? 1.884 -1.011 10.885 1.00 94.94 92 THR A CA 1
ATOM 745 C C . THR A 1 92 ? 2.135 -2.122 9.864 1.00 94.94 92 THR A C 1
ATOM 747 O O . THR A 1 92 ? 3.186 -2.163 9.226 1.00 94.94 92 THR A O 1
ATOM 750 N N . HIS A 1 93 ? 1.157 -3.002 9.645 1.00 95.00 93 HIS A N 1
ATOM 751 C CA . HIS A 1 93 ? 1.246 -4.021 8.601 1.00 95.00 93 HIS A CA 1
ATOM 752 C C . HIS A 1 93 ? 1.321 -3.404 7.192 1.00 95.00 93 HIS A C 1
ATOM 754 O O . HIS A 1 93 ? 2.108 -3.845 6.357 1.00 95.00 93 HIS A O 1
ATOM 760 N N . GLY A 1 94 ? 0.547 -2.354 6.913 1.00 95.12 94 GLY A N 1
ATOM 761 C CA . GLY A 1 94 ? 0.637 -1.633 5.643 1.00 95.12 94 GLY A CA 1
ATOM 762 C C . GLY A 1 94 ? 1.981 -0.928 5.435 1.00 95.12 94 GLY A C 1
ATOM 763 O O . GLY A 1 94 ? 2.519 -0.955 4.329 1.00 95.12 94 GLY A O 1
ATOM 764 N N . GLU A 1 95 ? 2.552 -0.342 6.487 1.00 94.62 95 GLU A N 1
ATOM 765 C CA . GLU A 1 95 ? 3.894 0.259 6.456 1.00 94.62 95 GLU A CA 1
ATOM 766 C C . GLU A 1 95 ? 4.989 -0.779 6.186 1.00 94.62 95 GLU A C 1
ATOM 768 O O . GLU A 1 95 ? 5.971 -0.488 5.503 1.00 94.62 95 GLU A O 1
ATOM 773 N N . TYR A 1 96 ? 4.819 -2.006 6.683 1.00 95.88 96 TYR A N 1
ATOM 774 C CA . TYR A 1 96 ? 5.714 -3.112 6.355 1.00 95.88 96 TYR A CA 1
ATOM 775 C C . TYR A 1 96 ? 5.676 -3.438 4.855 1.00 95.88 96 TYR A C 1
ATOM 777 O O . TYR A 1 96 ? 6.726 -3.485 4.217 1.00 95.88 96 TYR A O 1
ATOM 785 N N . ILE A 1 97 ? 4.477 -3.541 4.269 1.00 94.81 97 ILE A N 1
ATOM 786 C CA . ILE A 1 97 ? 4.304 -3.791 2.826 1.00 94.81 97 ILE A CA 1
ATOM 787 C C . ILE A 1 97 ? 4.964 -2.690 1.983 1.00 94.81 97 ILE A C 1
ATOM 789 O O . ILE A 1 97 ? 5.577 -2.979 0.955 1.00 94.81 97 ILE A O 1
ATOM 793 N N . VAL A 1 98 ? 4.869 -1.425 2.406 1.00 94.12 98 VAL A N 1
ATOM 794 C CA . VAL A 1 98 ? 5.563 -0.309 1.737 1.00 94.12 98 VAL A CA 1
ATOM 795 C C . VAL A 1 98 ? 7.066 -0.589 1.642 1.00 94.12 98 VAL A C 1
ATOM 797 O O . VAL A 1 98 ? 7.627 -0.539 0.545 1.00 94.12 98 VAL A O 1
ATOM 800 N N . LYS A 1 99 ? 7.695 -0.970 2.759 1.00 93.56 99 LYS A N 1
ATOM 801 C CA . LYS A 1 99 ? 9.132 -1.283 2.809 1.00 93.56 99 LYS A CA 1
ATOM 802 C C . LYS A 1 99 ? 9.497 -2.489 1.946 1.00 93.56 99 LYS A C 1
ATOM 804 O O . LYS A 1 99 ? 10.553 -2.489 1.315 1.00 93.56 99 LYS A O 1
ATOM 809 N N . GLU A 1 100 ? 8.638 -3.504 1.881 1.00 94.62 100 GLU A N 1
ATOM 810 C CA . GLU A 1 100 ? 8.854 -4.654 0.997 1.00 94.62 100 GLU A CA 1
ATOM 811 C C . GLU A 1 100 ? 8.874 -4.239 -0.478 1.00 94.62 100 GLU A C 1
ATOM 813 O O . GLU A 1 100 ? 9.776 -4.630 -1.223 1.00 94.62 100 GLU A O 1
ATOM 818 N N . ILE A 1 101 ? 7.917 -3.409 -0.906 1.00 93.25 101 ILE A N 1
ATOM 819 C CA . ILE A 1 101 ? 7.849 -2.928 -2.293 1.00 93.25 101 I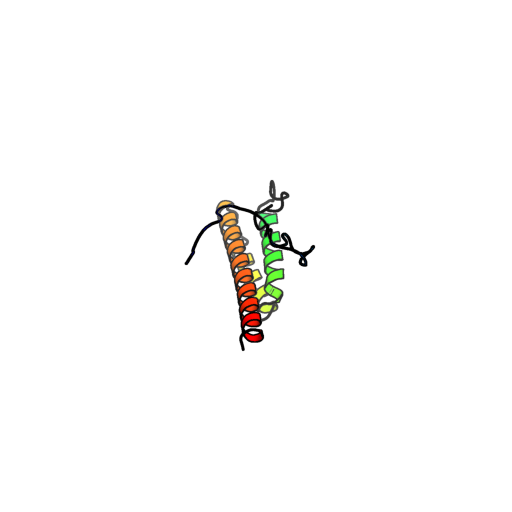LE A CA 1
ATOM 820 C C . ILE A 1 101 ? 9.078 -2.071 -2.629 1.00 93.25 101 ILE A C 1
ATOM 822 O O . ILE A 1 101 ? 9.682 -2.250 -3.690 1.00 93.25 101 ILE A O 1
ATOM 826 N N . GLU A 1 102 ? 9.494 -1.185 -1.723 1.00 91.12 102 GLU A N 1
ATOM 827 C CA . GLU A 1 102 ? 10.716 -0.386 -1.878 1.00 91.12 102 GLU A CA 1
ATOM 828 C C . GLU A 1 102 ? 11.964 -1.272 -2.000 1.00 91.12 102 GLU A C 1
ATOM 830 O O . GLU A 1 102 ? 12.786 -1.079 -2.902 1.00 91.12 102 GLU A O 1
ATOM 835 N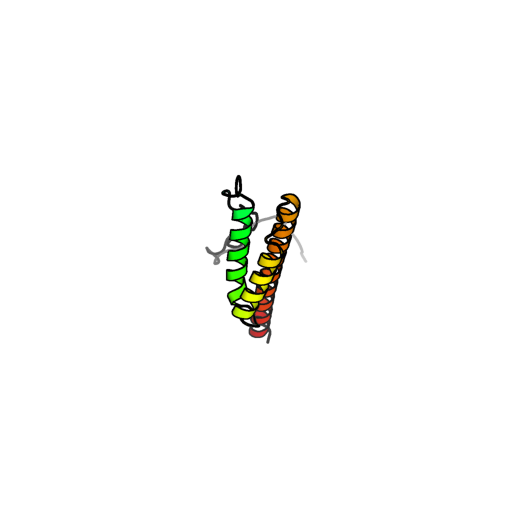 N . ALA A 1 103 ? 12.086 -2.294 -1.150 1.00 93.62 103 ALA A N 1
ATOM 836 C CA . ALA A 1 103 ? 13.191 -3.246 -1.206 1.00 93.62 103 ALA A CA 1
ATOM 837 C C . ALA A 1 103 ? 13.222 -4.007 -2.543 1.00 93.62 103 ALA A C 1
ATOM 839 O O . ALA A 1 103 ? 14.287 -4.154 -3.155 1.00 93.62 103 ALA A O 1
ATOM 840 N N . LEU A 1 104 ? 12.061 -4.435 -3.051 1.00 91.88 104 LEU A N 1
ATOM 841 C CA . LEU A 1 104 ? 11.946 -5.076 -4.364 1.00 91.88 104 LEU A CA 1
ATOM 842 C C . LEU A 1 104 ? 12.371 -4.139 -5.501 1.00 91.88 104 LEU A C 1
ATOM 844 O O . LEU A 1 104 ? 13.069 -4.571 -6.428 1.00 91.88 104 LEU A O 1
ATOM 848 N N . TYR A 1 105 ? 12.002 -2.859 -5.426 1.00 91.75 105 TYR A N 1
ATOM 849 C CA . TYR A 1 105 ? 12.437 -1.850 -6.391 1.00 91.75 105 TYR A CA 1
ATOM 850 C C . TYR A 1 105 ? 13.965 -1.685 -6.387 1.00 91.75 105 TYR A C 1
ATOM 852 O O . TYR A 1 105 ? 14.600 -1.735 -7.448 1.00 91.75 105 TYR A O 1
ATOM 860 N N . MET A 1 106 ? 14.583 -1.590 -5.205 1.00 91.25 106 MET A N 1
ATOM 861 C CA . MET A 1 106 ? 16.044 -1.499 -5.073 1.00 91.25 106 MET A CA 1
ATOM 862 C C . MET A 1 106 ? 16.749 -2.748 -5.605 1.00 91.25 106 MET A C 1
ATOM 864 O O . MET A 1 106 ? 17.747 -2.640 -6.325 1.00 91.25 106 MET A O 1
ATOM 868 N N . LEU A 1 107 ? 16.200 -3.935 -5.343 1.00 94.12 107 LEU A N 1
ATOM 869 C CA . LEU A 1 107 ? 16.734 -5.190 -5.865 1.00 94.12 107 LEU A CA 1
ATOM 870 C C . LEU A 1 107 ? 16.671 -5.243 -7.399 1.00 94.12 107 LEU A C 1
ATOM 872 O O . LEU A 1 107 ? 17.645 -5.637 -8.048 1.00 94.12 107 LEU A O 1
ATOM 876 N N . LYS A 1 108 ? 15.554 -4.814 -8.000 1.00 92.44 108 LYS A N 1
ATOM 877 C CA . LYS A 1 108 ? 15.409 -4.701 -9.463 1.00 92.44 108 LYS A CA 1
ATOM 878 C C . LYS A 1 108 ? 16.445 -3.735 -10.048 1.00 92.44 108 LYS A C 1
ATOM 880 O O . LYS A 1 108 ? 17.087 -4.064 -11.054 1.00 92.44 108 LYS A O 1
ATOM 885 N N . LYS A 1 109 ? 16.651 -2.581 -9.404 1.00 93.25 109 LYS A N 1
ATOM 886 C CA . LYS A 1 109 ? 17.661 -1.585 -9.797 1.00 93.25 109 LYS A CA 1
ATOM 887 C C . LYS A 1 109 ? 19.072 -2.176 -9.752 1.00 93.25 109 LYS A C 1
ATOM 889 O O . LYS A 1 109 ? 19.788 -2.113 -10.751 1.00 93.25 109 LYS A O 1
ATOM 894 N N . TYR A 1 110 ? 19.440 -2.820 -8.646 1.00 95.62 110 TYR A N 1
ATOM 895 C CA . TYR A 1 110 ? 20.745 -3.464 -8.483 1.00 95.62 110 TYR A CA 1
ATOM 896 C C . TYR A 1 110 ? 20.994 -4.554 -9.536 1.00 95.62 110 TYR A C 1
ATOM 898 O O . TYR A 1 110 ? 22.029 -4.538 -10.202 1.00 95.62 110 TYR A O 1
ATOM 906 N N . ARG A 1 111 ? 20.027 -5.459 -9.756 1.00 94.94 111 ARG A N 1
ATOM 907 C CA . ARG A 1 111 ? 20.125 -6.517 -10.782 1.00 94.94 111 ARG A CA 1
ATOM 908 C C . ARG A 1 111 ? 20.382 -5.940 -12.173 1.00 94.94 111 ARG A C 1
ATOM 910 O O . ARG A 1 111 ? 21.180 -6.489 -12.927 1.00 94.94 111 ARG A O 1
ATOM 917 N N . THR A 1 112 ? 19.719 -4.832 -12.502 1.00 94.19 112 THR A N 1
ATOM 918 C CA . THR A 1 112 ? 19.886 -4.153 -13.791 1.00 94.19 112 THR A CA 1
ATOM 919 C C . THR A 1 112 ? 21.281 -3.545 -13.929 1.00 94.19 112 THR A C 1
ATOM 921 O O . THR A 1 112 ? 21.908 -3.721 -14.968 1.00 94.19 112 THR A O 1
ATOM 924 N N . LEU A 1 113 ? 21.788 -2.870 -12.892 1.00 95.56 113 LEU A N 1
ATOM 925 C CA . LEU A 1 113 ? 23.143 -2.306 -12.889 1.00 95.56 113 LEU A CA 1
ATOM 926 C C . LEU A 1 113 ? 24.208 -3.402 -13.000 1.00 95.56 113 LEU A C 1
ATOM 928 O O . LEU A 1 113 ? 25.086 -3.311 -13.854 1.00 95.56 113 LEU A O 1
ATOM 932 N N . LYS A 1 114 ? 24.092 -4.476 -12.210 1.00 95.38 114 LYS A N 1
ATOM 933 C CA . LYS A 1 114 ? 25.061 -5.580 -12.218 1.00 95.38 114 LYS A CA 1
ATOM 934 C C . LYS A 1 114 ? 25.244 -6.179 -13.618 1.00 95.38 114 LYS A C 1
ATOM 936 O O . LYS A 1 114 ? 26.372 -6.391 -14.038 1.00 95.38 114 LYS A O 1
ATOM 941 N N . ARG A 1 115 ? 24.147 -6.383 -14.360 1.00 95.25 115 ARG A N 1
ATOM 942 C CA . ARG A 1 115 ? 24.1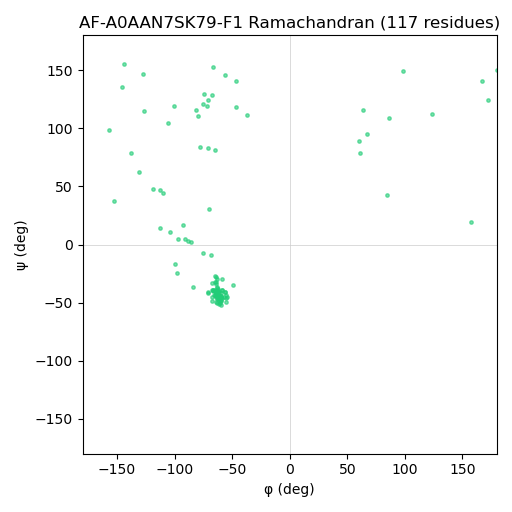78 -6.917 -15.736 1.00 95.25 115 ARG A CA 1
ATOM 943 C C . ARG A 1 115 ? 24.877 -6.006 -16.749 1.00 95.25 115 ARG A C 1
ATOM 945 O O . ARG A 1 115 ? 25.351 -6.509 -17.757 1.00 95.25 115 ARG A O 1
ATOM 952 N N . ARG A 1 116 ? 24.888 -4.687 -16.525 1.00 95.44 116 ARG A N 1
ATOM 953 C CA . ARG A 1 116 ? 25.508 -3.728 -17.454 1.00 95.44 116 ARG A CA 1
ATOM 954 C C . ARG A 1 116 ? 27.011 -3.579 -17.240 1.00 95.44 116 ARG A C 1
ATOM 956 O O . ARG A 1 116 ? 27.720 -3.374 -18.210 1.00 95.44 116 ARG A O 1
ATOM 963 N N . TYR A 1 117 ? 27.468 -3.623 -15.989 1.00 93.62 117 TYR A N 1
ATOM 964 C CA . TYR A 1 117 ? 28.853 -3.281 -15.640 1.00 93.62 117 TYR A CA 1
ATOM 965 C C . TYR A 1 117 ? 29.784 -4.485 -15.480 1.00 93.62 117 TYR A C 1
ATOM 967 O O . TYR A 1 117 ? 30.987 -4.321 -15.626 1.00 93.62 117 TYR A O 1
ATOM 975 N N . TYR A 1 118 ? 29.253 -5.668 -15.167 1.00 87.25 118 TYR A N 1
ATOM 976 C CA . TYR A 1 118 ? 30.056 -6.866 -14.895 1.00 87.25 118 TYR A CA 1
ATOM 977 C C . TYR A 1 118 ? 29.854 -7.937 -15.978 1.00 87.25 118 TYR A C 1
ATOM 979 O O . TYR A 1 118 ? 29.571 -9.087 -15.643 1.00 87.25 118 TYR A O 1
ATOM 987 N N . GLN A 1 119 ? 29.905 -7.532 -17.253 1.00 63.00 119 GLN A N 1
ATOM 988 C CA . GLN A 1 119 ? 29.982 -8.478 -18.375 1.00 63.00 119 GLN A CA 1
ATOM 989 C C . GLN A 1 119 ? 31.335 -9.185 -18.390 1.00 63.00 119 GLN A C 1
ATOM 991 O O . GLN A 1 119 ? 32.341 -8.512 -18.075 1.00 63.00 119 GLN A O 1
#

Nearest PDB structures (foldseek):
  6uxe-assembly1_B  TM=8.427E-01  e=2.515E-03  Homo sapiens
  8pk8-assembly1_B  TM=8.783E-01  e=9.038E-03  Homo sapiens
  6odd-assembly1_B  TM=8.563E-01  e=2.546E-02  Homo sapiens
  7qsk-assembly1_n  TM=9.137E-01  e=1.098E-01  Bos taurus

Sequence (119 aa):
MKLSSCLKTGLCNSPGTSLYFHNIYQVQYNQPINFGLLTMSQRQQVVTLYKTLLHLGKDWPAGYELFRTKLHKAFIKNKDVTDPEKIQKLITHGEYIVKEIEALYMLKKYRTLKRRYYQ

Organism: NCBI:txid1421715

InterPro domains:
  IPR008011 Complex 1 LYR protein domain [PF05347] (44-95)
  IPR045296 ETFRF1, LYR domain [cd20265] (43-116)
  IPR052000 Electron transfer flavoprotein regulatory factor 1 [PTHR21024] (40-119)

Radius of gyration: 26.28 Å; Cα contacts (8 Å, |Δi|>4): 26; chains: 1; bounding box: 94×28×37 Å